Protein AF-A0A7S3MG86-F1 (afdb_monomer)

Mean predicted aligned error: 15.33 Å

Structure (mmCIF, N/CA/C/O backbone):
data_AF-A0A7S3MG86-F1
#
_entry.id   AF-A0A7S3MG86-F1
#
loop_
_atom_site.group_PDB
_atom_site.id
_atom_site.type_symbol
_atom_site.label_atom_id
_atom_site.label_alt_id
_atom_site.label_comp_id
_atom_site.label_asym_id
_atom_site.label_entity_id
_atom_site.label_seq_id
_atom_site.pdbx_PDB_ins_code
_atom_site.Cartn_x
_atom_site.Cartn_y
_atom_site.Cartn_z
_atom_site.occupancy
_atom_site.B_iso_or_equiv
_atom_site.auth_seq_id
_atom_site.auth_comp_id
_atom_site.auth_asym_id
_atom_site.auth_atom_id
_atom_site.pdbx_PDB_model_num
ATOM 1 N N . ASP A 1 1 ? 2.073 37.897 17.701 1.00 55.81 1 ASP A N 1
ATOM 2 C CA . ASP A 1 1 ? 2.486 37.544 19.062 1.00 55.81 1 ASP A CA 1
ATOM 3 C C . ASP A 1 1 ? 1.249 37.153 19.871 1.00 55.81 1 ASP A C 1
ATOM 5 O O . ASP A 1 1 ? 0.708 37.966 20.604 1.00 55.81 1 ASP A O 1
ATOM 9 N N . ALA A 1 2 ? 0.672 35.985 19.556 1.00 53.84 2 ALA A N 1
ATOM 10 C CA . ALA A 1 2 ? -0.616 35.510 20.092 1.00 53.84 2 ALA A CA 1
ATOM 11 C C . ALA A 1 2 ? -0.796 33.995 19.835 1.00 53.84 2 ALA A C 1
ATOM 13 O O . ALA A 1 2 ? -1.820 33.572 19.304 1.00 53.84 2 ALA A O 1
ATOM 14 N N . GLY A 1 3 ? 0.246 33.192 20.084 1.00 50.00 3 GLY A N 1
ATOM 15 C CA . GLY A 1 3 ? 0.304 31.796 19.624 1.00 50.00 3 GLY A CA 1
ATOM 16 C C . GLY A 1 3 ? 0.752 30.749 20.645 1.00 50.00 3 GLY A C 1
ATOM 17 O O . GLY A 1 3 ? 0.952 29.614 20.232 1.00 50.00 3 GLY A O 1
ATOM 18 N N . GLU A 1 4 ? 0.915 31.084 21.928 1.00 58.50 4 GLU A N 1
ATOM 19 C CA . GLU A 1 4 ? 1.574 30.185 22.900 1.00 58.50 4 GLU A CA 1
ATOM 20 C C . GLU A 1 4 ? 0.656 29.572 23.981 1.00 58.50 4 GLU A C 1
ATOM 22 O O . GLU A 1 4 ? 1.127 28.777 24.783 1.00 58.50 4 GLU A O 1
ATOM 27 N N . ASP A 1 5 ? -0.658 29.831 23.984 1.00 56.44 5 ASP A N 1
ATOM 28 C CA . ASP A 1 5 ? -1.539 29.406 25.097 1.00 56.44 5 ASP A CA 1
ATOM 29 C C . ASP A 1 5 ? -2.377 28.128 24.865 1.00 56.44 5 ASP A C 1
ATOM 31 O O . ASP A 1 5 ? -3.187 27.761 25.717 1.00 56.44 5 ASP A O 1
ATOM 35 N N . LEU A 1 6 ? -2.223 27.407 23.745 1.00 55.53 6 LEU A N 1
ATOM 36 C CA . LEU A 1 6 ? -3.084 26.238 23.462 1.00 55.53 6 LEU A CA 1
ATOM 37 C C . LEU A 1 6 ? -2.543 24.886 23.966 1.00 55.53 6 LEU A C 1
ATOM 39 O O . LEU A 1 6 ? -3.256 23.886 23.904 1.00 55.53 6 LEU A O 1
ATOM 43 N N . GLU A 1 7 ? -1.305 24.829 24.460 1.00 57.75 7 GLU A N 1
ATOM 44 C CA . GLU A 1 7 ? -0.637 23.562 24.808 1.00 57.75 7 GLU A CA 1
ATOM 45 C C . GLU A 1 7 ? -0.896 23.107 26.261 1.00 57.75 7 GLU A C 1
ATOM 47 O O . GLU A 1 7 ? -0.713 21.939 26.595 1.00 57.75 7 GLU A O 1
ATOM 52 N N . ALA A 1 8 ? -1.422 23.985 27.124 1.00 59.38 8 ALA A N 1
ATOM 53 C CA . ALA A 1 8 ? -1.641 23.688 28.546 1.00 59.38 8 ALA A CA 1
ATOM 54 C C . ALA A 1 8 ? -3.004 23.037 28.882 1.00 59.38 8 ALA A C 1
ATOM 56 O O . ALA A 1 8 ? -3.257 22.716 30.041 1.00 59.38 8 ALA A O 1
ATOM 57 N N . LEU A 1 9 ? -3.892 22.824 27.901 1.00 53.91 9 LEU A N 1
ATOM 58 C CA . LEU A 1 9 ? -5.293 22.424 28.140 1.00 53.91 9 LEU A CA 1
ATOM 59 C C . LEU A 1 9 ? -5.606 20.936 27.878 1.00 53.91 9 LEU A C 1
ATOM 61 O O . LEU A 1 9 ? -6.760 20.530 27.975 1.00 53.91 9 LEU A O 1
ATOM 65 N N . LEU A 1 10 ? -4.600 20.108 27.575 1.00 55.75 10 LEU A N 1
ATOM 66 C CA . LEU A 1 10 ? -4.776 18.683 27.234 1.00 55.75 10 LEU A CA 1
ATOM 67 C C . LEU A 1 10 ? -4.316 17.693 28.324 1.00 55.75 10 LEU A C 1
ATOM 69 O O . LEU A 1 10 ? -4.245 16.494 28.065 1.00 55.75 10 LEU A O 1
ATOM 73 N N . ALA A 1 11 ? -4.018 18.163 29.539 1.00 55.28 11 ALA A N 1
ATOM 74 C CA . ALA A 1 11 ? -3.387 17.342 30.579 1.00 55.28 11 ALA A CA 1
ATOM 75 C C . ALA A 1 11 ? -4.340 16.627 31.566 1.00 55.28 11 ALA A C 1
ATOM 77 O O . ALA A 1 11 ? -3.840 15.940 32.451 1.00 55.28 11 ALA A O 1
ATOM 78 N N . ASP A 1 12 ? -5.669 16.739 31.442 1.00 54.53 12 ASP A N 1
ATOM 79 C CA . ASP A 1 12 ? -6.596 16.185 32.452 1.00 54.53 12 ASP A CA 1
ATOM 80 C C . ASP A 1 12 ? -7.851 15.531 31.848 1.00 54.53 12 ASP A C 1
ATOM 82 O O . ASP A 1 12 ? -8.983 15.953 32.069 1.00 54.53 12 ASP A O 1
ATOM 86 N N . VAL A 1 13 ? -7.658 14.483 31.044 1.00 52.00 13 VAL A N 1
ATOM 87 C CA . VAL A 1 13 ? -8.745 13.552 30.697 1.00 52.00 13 VAL A CA 1
ATOM 88 C C . VAL A 1 13 ? -8.403 12.202 31.310 1.00 52.00 13 VAL A C 1
ATOM 90 O O . VAL A 1 13 ? -7.739 11.364 30.700 1.00 52.00 13 VAL A O 1
ATOM 93 N N . GLY A 1 14 ? -8.829 12.028 32.562 1.00 47.94 14 GLY A N 1
ATOM 94 C CA . GLY A 1 14 ? -8.808 10.752 33.262 1.00 47.94 14 GLY A CA 1
ATOM 95 C C . GLY A 1 14 ? -9.613 9.718 32.482 1.00 47.94 14 GLY A C 1
ATOM 96 O O . GLY A 1 14 ? -10.834 9.816 32.382 1.00 47.94 14 GLY A O 1
ATOM 97 N N . VAL A 1 15 ? -8.912 8.745 31.905 1.00 54.94 15 VAL A N 1
ATOM 98 C CA . VAL A 1 15 ? -9.513 7.585 31.248 1.00 54.94 15 VAL A CA 1
ATOM 99 C C . VAL A 1 15 ? -9.948 6.614 32.351 1.00 54.94 15 VAL A C 1
ATOM 101 O O . VAL A 1 15 ? -9.075 6.085 33.045 1.00 54.94 15 VAL A O 1
ATOM 104 N N . PRO A 1 16 ? -11.260 6.396 32.567 1.00 51.00 16 PRO A N 1
ATOM 105 C CA . PRO A 1 16 ? -11.728 5.392 33.510 1.00 51.00 16 PRO A CA 1
ATOM 106 C C . PRO A 1 16 ? -11.304 4.002 33.028 1.00 51.00 16 PRO A C 1
ATOM 108 O O . PRO A 1 16 ? -11.428 3.668 31.848 1.00 51.00 16 PRO A O 1
ATOM 111 N N . ALA A 1 17 ? -10.751 3.228 33.959 1.00 55.41 17 ALA A N 1
ATOM 112 C CA . ALA A 1 17 ? -10.337 1.851 33.750 1.00 55.41 17 ALA A CA 1
ATOM 113 C C . ALA A 1 17 ? -11.545 0.998 33.313 1.00 55.41 17 ALA A C 1
ATOM 115 O O . ALA A 1 17 ? -12.585 1.075 33.969 1.00 55.41 17 ALA A O 1
ATOM 116 N N . PRO A 1 18 ? -11.443 0.214 32.224 1.00 55.53 18 PRO A N 1
ATOM 117 C CA . PRO A 1 18 ? -12.490 -0.726 31.859 1.00 55.53 18 PRO A CA 1
ATOM 118 C C . PRO A 1 18 ? -12.525 -1.860 32.889 1.00 55.53 18 PRO A C 1
ATOM 120 O O . PRO A 1 18 ? -11.517 -2.528 33.120 1.00 55.53 18 PRO A O 1
ATOM 123 N N . GLU A 1 19 ? -13.685 -2.006 33.527 1.00 50.25 19 GLU A N 1
ATOM 124 C CA . GLU A 1 19 ? -14.031 -3.091 34.441 1.00 50.25 19 GLU A CA 1
ATOM 125 C C . GLU A 1 19 ? -13.952 -4.441 33.713 1.00 50.25 19 GLU A C 1
ATOM 127 O O . GLU A 1 19 ? -14.358 -4.574 32.557 1.00 50.25 19 GLU A O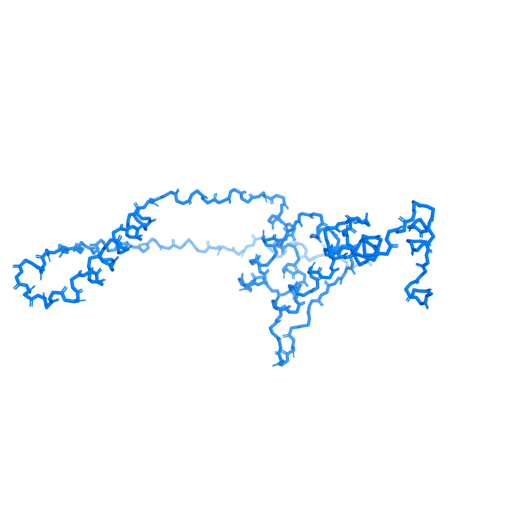 1
ATOM 132 N N . GLU A 1 20 ? -13.364 -5.421 34.395 1.00 49.06 20 GLU A N 1
ATOM 133 C CA . GLU A 1 20 ? -13.185 -6.796 33.938 1.00 49.06 20 GLU A CA 1
ATOM 134 C C . GLU A 1 20 ? -14.553 -7.491 33.837 1.00 49.06 20 GLU A C 1
ATOM 136 O O . GLU A 1 20 ? -15.170 -7.818 34.849 1.00 49.06 20 GLU A O 1
ATOM 141 N N . GLU A 1 21 ? -15.038 -7.711 32.612 1.00 49.28 21 GLU A N 1
ATOM 142 C CA . GLU A 1 21 ? -16.165 -8.611 32.356 1.00 49.28 21 GLU A CA 1
ATOM 143 C C . GLU A 1 21 ? -15.699 -10.065 32.542 1.00 49.28 21 GLU A C 1
ATOM 145 O O . GLU A 1 21 ? -14.849 -10.570 31.804 1.00 49.28 21 GLU A O 1
ATOM 150 N N . GLU A 1 22 ? -16.250 -10.720 33.567 1.00 46.03 22 GLU A N 1
ATOM 151 C CA . GLU A 1 22 ? -16.109 -12.149 33.844 1.00 46.03 22 GLU A CA 1
ATOM 152 C C . GLU A 1 22 ? -16.529 -12.979 32.622 1.00 46.03 22 GLU A C 1
ATOM 154 O O . GLU A 1 22 ? -17.692 -12.994 32.212 1.00 46.03 22 GLU A O 1
ATOM 159 N N . ALA A 1 23 ? -15.565 -13.703 32.053 1.00 43.12 23 ALA A N 1
ATOM 160 C CA . ALA A 1 23 ? -15.811 -14.728 31.054 1.00 43.12 23 ALA A CA 1
ATOM 161 C C . ALA A 1 23 ? -16.530 -15.916 31.711 1.00 43.12 23 ALA A C 1
ATOM 163 O O . ALA A 1 23 ? -15.959 -16.631 32.534 1.00 43.12 23 ALA A O 1
ATOM 164 N N . VAL A 1 24 ? -17.791 -16.112 31.338 1.00 44.00 24 VAL A N 1
ATOM 165 C CA . VAL A 1 24 ? -18.563 -17.316 31.647 1.00 44.00 24 VAL A CA 1
ATOM 166 C C . VAL A 1 24 ? -17.994 -18.459 30.799 1.00 44.00 24 VAL A C 1
ATOM 168 O O . VAL A 1 24 ? -18.134 -18.453 29.579 1.00 44.00 24 VAL A O 1
ATOM 171 N N . GLU A 1 25 ? -17.311 -19.412 31.440 1.00 43.69 25 GLU A N 1
ATOM 172 C CA . GLU A 1 25 ? -16.929 -20.700 30.846 1.00 43.69 25 GLU A CA 1
ATOM 173 C C . GLU A 1 25 ? -18.198 -21.514 30.553 1.00 43.69 25 GLU A C 1
ATOM 175 O O . GLU A 1 25 ? -18.774 -22.153 31.435 1.00 43.69 25 GLU A O 1
ATOM 180 N N . GLU A 1 26 ? -18.646 -21.478 29.302 1.00 44.91 26 GLU A N 1
ATOM 181 C CA . GLU A 1 26 ? -19.654 -22.390 28.771 1.00 44.91 26 GLU A CA 1
ATOM 182 C C . GLU A 1 26 ? -18.941 -23.709 28.417 1.00 44.91 26 GLU A C 1
ATOM 184 O O . GLU A 1 26 ? -18.293 -23.838 27.381 1.00 44.91 26 GLU A O 1
ATOM 189 N N . GLN A 1 27 ? -18.967 -24.672 29.345 1.00 40.75 27 GLN A N 1
ATOM 190 C CA . GLN A 1 27 ? -18.563 -26.056 29.082 1.00 40.75 27 GLN A CA 1
ATOM 191 C C . GLN A 1 27 ? -19.582 -26.690 28.126 1.00 40.75 27 GLN A C 1
ATOM 193 O O . GLN A 1 27 ? -20.624 -27.183 28.555 1.00 40.75 27 GLN A O 1
ATOM 198 N N . GLU A 1 28 ? -19.286 -26.669 26.827 1.00 45.59 28 GLU A N 1
ATOM 199 C CA . GLU A 1 28 ? -19.963 -27.512 25.840 1.00 45.59 28 GLU A CA 1
ATOM 200 C C . GLU A 1 28 ? -19.519 -28.973 26.034 1.00 45.59 28 GLU A C 1
ATOM 202 O O . GLU A 1 28 ? -18.488 -29.418 25.529 1.00 45.59 28 GLU A O 1
ATOM 207 N N . GLU A 1 29 ? -20.309 -29.743 26.784 1.00 45.22 29 GLU A N 1
ATOM 208 C CA . GLU A 1 29 ? -20.309 -31.205 26.691 1.00 45.22 29 GLU A CA 1
ATOM 209 C C . GLU A 1 29 ? -20.911 -31.604 25.324 1.00 45.22 29 GLU A C 1
ATOM 211 O O . GLU A 1 29 ? -22.113 -31.840 25.197 1.00 45.22 29 GLU A O 1
ATOM 216 N N . GLU A 1 30 ? -20.081 -31.661 24.270 1.00 46.91 30 GLU A N 1
ATOM 217 C CA . GLU A 1 30 ? -20.399 -32.374 23.018 1.00 46.91 30 GLU A CA 1
ATOM 218 C C . GLU A 1 30 ? -20.425 -33.891 23.327 1.00 46.91 30 GLU A C 1
ATOM 220 O O . GLU A 1 30 ? -19.469 -34.629 23.083 1.00 46.91 30 GLU A O 1
ATOM 225 N N . GLU A 1 31 ? -21.524 -34.373 23.920 1.00 45.59 31 GLU A N 1
ATOM 226 C CA . GLU A 1 31 ? -21.828 -35.805 23.975 1.00 45.59 31 GLU A CA 1
ATOM 227 C C . GLU A 1 31 ? -22.057 -36.332 22.548 1.00 45.59 31 GLU A C 1
ATOM 229 O O . GLU A 1 31 ? -22.906 -35.848 21.795 1.00 45.59 31 GLU A O 1
ATOM 234 N N . ASP A 1 32 ? -21.258 -37.337 22.192 1.00 50.00 32 ASP A N 1
ATOM 235 C CA . ASP A 1 32 ? -21.170 -38.021 20.902 1.00 50.00 32 ASP A CA 1
ATOM 236 C C . ASP A 1 32 ? -22.501 -38.695 20.501 1.00 50.00 32 ASP A C 1
ATOM 238 O O . ASP A 1 32 ? -22.735 -39.887 20.690 1.00 50.00 32 ASP A O 1
ATOM 242 N N . LEU A 1 33 ? -23.415 -37.900 19.942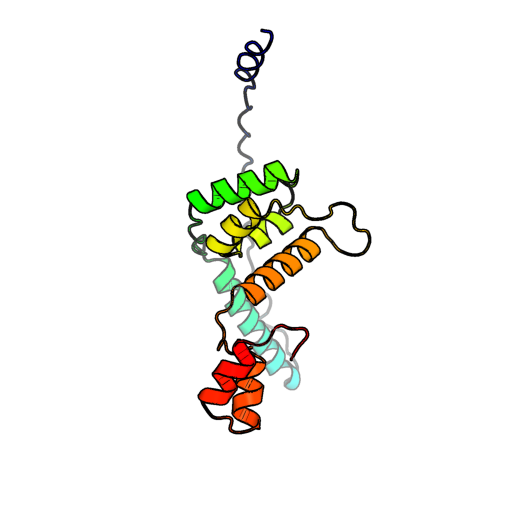 1.00 51.28 33 LEU A N 1
ATOM 243 C CA . LEU A 1 33 ? -24.786 -38.284 19.587 1.00 51.28 33 LEU A CA 1
ATOM 244 C C . LEU A 1 33 ? -24.898 -38.930 18.191 1.00 51.28 33 LEU A C 1
ATOM 246 O O . LEU A 1 33 ? -25.931 -38.812 17.529 1.00 51.28 33 LEU A O 1
ATOM 250 N N . THR A 1 34 ? -23.840 -39.587 17.698 1.00 53.97 34 THR A N 1
ATOM 251 C CA . THR A 1 34 ? -23.810 -40.146 16.327 1.00 53.97 34 THR A CA 1
ATOM 252 C C . THR A 1 34 ? -23.734 -41.671 16.236 1.00 53.97 34 THR A C 1
ATOM 254 O O . THR A 1 34 ? -23.847 -42.227 15.140 1.00 53.97 34 THR A O 1
ATOM 257 N N . GLU A 1 35 ? -23.649 -42.377 17.364 1.00 52.34 35 GLU A N 1
ATOM 258 C CA . GLU A 1 35 ? -23.534 -43.838 17.414 1.00 52.34 35 GLU A CA 1
ATOM 259 C C . GLU A 1 35 ? -24.904 -44.533 17.203 1.00 52.34 35 GLU A C 1
ATOM 261 O O . GLU A 1 35 ? -25.477 -45.135 18.107 1.00 52.34 35 GLU A O 1
ATOM 266 N N . GLY A 1 36 ? -25.491 -44.422 16.001 1.00 61.22 36 GLY A N 1
ATOM 267 C CA . GLY A 1 36 ? -26.717 -45.173 15.671 1.00 61.22 36 GLY A CA 1
ATOM 268 C C . GLY A 1 36 ? -27.500 -44.791 14.411 1.00 61.22 36 GLY A C 1
ATOM 269 O O . GLY A 1 36 ? -28.509 -45.436 14.122 1.00 61.22 36 GLY A O 1
ATOM 270 N N . LEU A 1 37 ? -27.088 -43.772 13.651 1.00 61.84 37 LEU A N 1
ATOM 271 C CA . LEU A 1 37 ? -27.773 -43.408 12.406 1.00 61.84 37 LEU A CA 1
ATOM 272 C C . LEU A 1 37 ? -27.290 -44.294 11.251 1.00 61.84 37 LEU A C 1
ATOM 274 O O . LEU A 1 37 ? -26.156 -44.173 10.789 1.00 61.84 37 LEU A O 1
ATOM 278 N N . ASP A 1 38 ? -28.168 -45.183 10.788 1.00 68.00 38 ASP A N 1
ATOM 279 C CA . ASP A 1 38 ? -27.959 -46.031 9.611 1.00 68.00 38 ASP A CA 1
ATOM 280 C C . ASP A 1 38 ? -28.045 -45.166 8.340 1.00 68.00 38 ASP A C 1
ATOM 282 O O . ASP A 1 38 ? -29.107 -44.963 7.750 1.00 68.00 38 ASP A O 1
ATOM 286 N N . VAL A 1 39 ? -26.924 -44.531 7.991 1.00 74.50 39 VAL A N 1
ATOM 287 C CA . VAL A 1 39 ? -26.794 -43.676 6.806 1.00 74.50 39 VAL A CA 1
ATOM 288 C C . VAL A 1 39 ? -26.639 -44.563 5.570 1.00 74.50 39 VAL A C 1
ATOM 290 O O . VAL A 1 39 ? -25.753 -45.416 5.520 1.00 74.50 39 VAL A O 1
ATOM 293 N N . GLU A 1 40 ? -27.473 -44.335 4.552 1.00 79.56 40 GLU A N 1
ATOM 294 C CA . GLU A 1 40 ? -27.422 -45.061 3.278 1.00 79.56 40 GLU A CA 1
ATOM 295 C C . GLU A 1 40 ? -26.006 -45.052 2.667 1.00 79.56 40 GLU A C 1
ATOM 297 O O . GLU A 1 40 ? -25.305 -44.039 2.683 1.00 79.56 40 GLU A O 1
ATOM 302 N N . GLU A 1 41 ? -25.587 -46.184 2.089 1.00 80.25 41 GLU A N 1
ATOM 303 C CA . GLU A 1 41 ? -24.193 -46.462 1.692 1.00 80.25 41 GLU A CA 1
ATOM 304 C C . GLU A 1 41 ? -23.577 -45.393 0.767 1.00 80.25 41 GLU A C 1
ATOM 306 O O . GLU A 1 41 ? -22.387 -45.099 0.861 1.00 80.25 41 GLU A O 1
ATOM 311 N N . HIS A 1 42 ? -24.393 -44.738 -0.064 1.00 85.38 42 HIS A N 1
ATOM 312 C CA . HIS A 1 42 ? -23.950 -43.679 -0.977 1.00 85.38 42 HIS A CA 1
ATOM 313 C C . HIS A 1 42 ? -23.705 -42.315 -0.302 1.00 85.38 42 HIS A C 1
ATOM 315 O O . HIS A 1 42 ? -23.041 -41.457 -0.881 1.00 85.38 42 HIS A O 1
ATOM 321 N N . LEU A 1 43 ? -24.221 -42.096 0.911 1.00 84.31 43 LEU A N 1
ATOM 322 C CA . LEU A 1 43 ? -24.023 -40.872 1.697 1.00 84.31 43 LEU A CA 1
ATOM 323 C C . LEU A 1 43 ? -22.878 -41.007 2.706 1.00 84.31 43 LEU A C 1
ATOM 325 O O . LEU A 1 43 ? -22.381 -39.999 3.211 1.00 84.31 43 LEU A O 1
ATOM 329 N N . ARG A 1 44 ? -22.421 -42.235 2.973 1.00 85.44 44 ARG A N 1
ATOM 330 C CA . ARG A 1 44 ? -21.370 -42.525 3.953 1.00 85.44 44 ARG A CA 1
ATOM 331 C C . ARG A 1 44 ? -20.059 -41.797 3.645 1.00 85.44 44 ARG A C 1
ATOM 333 O O . ARG A 1 44 ? -19.473 -41.209 4.547 1.00 85.44 44 ARG A O 1
ATOM 340 N N . GLU A 1 45 ? -19.646 -41.763 2.377 1.00 87.62 45 GLU A N 1
ATOM 341 C CA . GLU A 1 45 ? -18.414 -41.080 1.948 1.00 87.62 45 GLU A CA 1
ATOM 342 C C . GLU A 1 45 ? -18.506 -39.553 2.122 1.00 87.62 45 GLU A C 1
ATOM 344 O O . GLU A 1 45 ? -17.550 -38.908 2.558 1.00 87.62 45 GLU A O 1
ATOM 349 N N . ALA A 1 46 ? -19.678 -38.967 1.855 1.00 87.94 46 ALA A N 1
ATOM 350 C CA . ALA A 1 46 ? -19.907 -37.535 2.030 1.00 87.94 46 ALA A CA 1
ATOM 351 C C . ALA A 1 46 ? -19.912 -37.132 3.515 1.00 87.94 46 ALA A C 1
ATOM 353 O O . ALA A 1 46 ? -19.305 -36.124 3.885 1.00 87.94 46 ALA A O 1
ATOM 354 N N . VAL A 1 47 ? -20.552 -37.936 4.372 1.00 86.25 47 VAL A N 1
ATOM 355 C CA . VAL A 1 47 ? -20.586 -37.699 5.823 1.00 86.25 47 VAL A CA 1
ATOM 356 C C . VAL A 1 47 ? -19.196 -37.880 6.433 1.00 86.25 47 VAL A C 1
ATOM 358 O O . VAL A 1 47 ? -18.757 -37.013 7.184 1.00 86.25 47 VAL A O 1
ATOM 361 N N . GLU A 1 48 ? -18.454 -38.930 6.063 1.00 87.69 48 GLU A N 1
ATOM 362 C CA . GLU A 1 48 ? -17.081 -39.158 6.537 1.00 87.69 48 GLU A CA 1
ATOM 363 C C . GLU A 1 48 ? -16.125 -38.037 6.095 1.00 87.69 48 GLU A C 1
ATOM 365 O O . GLU A 1 48 ? -15.331 -37.539 6.899 1.00 87.69 48 GLU A O 1
ATOM 370 N N . GLY A 1 49 ? -16.246 -37.570 4.847 1.00 92.38 49 GLY A N 1
ATOM 371 C CA . GLY A 1 49 ? -15.495 -36.421 4.340 1.00 92.38 49 GLY A CA 1
ATOM 372 C C . GLY A 1 49 ? -15.800 -35.132 5.108 1.00 92.38 49 GLY A C 1
ATOM 373 O O . GLY A 1 49 ? -14.878 -34.413 5.501 1.00 92.38 49 GLY A O 1
ATOM 374 N N . SER A 1 50 ? -17.080 -34.870 5.387 1.00 87.94 50 SER A N 1
ATOM 375 C CA . SER A 1 50 ? -17.517 -33.706 6.165 1.00 87.94 50 SER A CA 1
ATOM 376 C C . SER A 1 50 ? -17.028 -33.762 7.615 1.00 87.94 50 SER A C 1
ATOM 378 O O . SER A 1 50 ? -16.572 -32.752 8.149 1.00 87.94 50 SER A O 1
ATOM 380 N N . LEU A 1 51 ? -17.067 -34.934 8.254 1.00 86.19 51 LEU A N 1
ATOM 381 C CA . LEU A 1 51 ? -16.618 -35.113 9.639 1.00 86.19 51 LEU A CA 1
ATOM 382 C C . LEU A 1 51 ? -15.100 -34.966 9.764 1.00 86.19 51 LEU A C 1
ATOM 384 O O . LEU A 1 51 ? -14.606 -34.348 10.706 1.00 86.19 51 LEU A O 1
ATOM 388 N N . ARG A 1 52 ? -14.345 -35.475 8.783 1.00 87.50 52 ARG A N 1
ATOM 389 C CA . ARG A 1 52 ? -12.896 -35.264 8.704 1.00 87.50 52 ARG A CA 1
ATOM 390 C C . ARG A 1 52 ? -12.549 -33.786 8.536 1.00 87.50 52 ARG A C 1
ATOM 392 O O . ARG A 1 52 ? -11.593 -33.323 9.154 1.00 87.50 52 ARG A O 1
ATOM 399 N N . LEU A 1 53 ? -13.313 -33.054 7.726 1.00 85.31 53 LEU A N 1
ATOM 400 C CA . LEU A 1 53 ? -13.132 -31.614 7.562 1.00 85.31 53 LEU A CA 1
ATOM 401 C C . LEU A 1 53 ? -13.463 -30.859 8.858 1.00 85.31 53 LEU A C 1
ATOM 403 O O . LEU A 1 53 ? -12.680 -30.000 9.249 1.00 85.31 53 LEU A O 1
ATOM 407 N N . LYS A 1 54 ? -14.554 -31.225 9.556 1.00 86.31 54 LYS A N 1
ATOM 408 C CA . LYS A 1 54 ? -14.907 -30.652 10.869 1.00 86.31 54 LYS A CA 1
ATOM 409 C C . LYS A 1 54 ? -13.759 -30.843 11.863 1.00 86.31 54 LYS A C 1
ATOM 411 O O . LYS A 1 54 ? -13.308 -29.855 12.422 1.00 86.31 54 LYS A O 1
ATOM 416 N N . ARG A 1 55 ? -13.211 -32.061 11.988 1.00 85.00 55 ARG A N 1
ATOM 417 C CA . ARG A 1 55 ? -12.062 -32.354 12.873 1.00 85.00 55 ARG A CA 1
ATOM 418 C C . ARG A 1 55 ? -10.821 -31.519 12.542 1.00 85.00 55 ARG A C 1
ATOM 420 O O . ARG A 1 55 ? -10.172 -31.012 13.445 1.00 85.00 55 ARG A O 1
ATOM 427 N N . LEU A 1 56 ? -10.500 -31.352 11.257 1.00 81.25 56 LEU A N 1
ATOM 428 C CA . LEU A 1 56 ? -9.352 -30.540 10.826 1.00 81.25 56 LEU A CA 1
ATOM 429 C C . LEU A 1 56 ? -9.537 -29.039 11.090 1.00 81.25 56 LEU A C 1
ATOM 431 O O . LEU A 1 56 ? -8.551 -28.321 11.244 1.00 81.25 56 LEU A O 1
ATOM 435 N N . LEU A 1 57 ? -10.778 -28.553 11.080 1.00 78.50 57 LEU A N 1
ATOM 436 C CA . LEU A 1 57 ? -11.088 -27.152 11.350 1.00 78.50 57 LEU A CA 1
ATOM 437 C C . LEU A 1 57 ? -11.168 -26.876 12.856 1.00 78.50 57 LEU A C 1
ATOM 439 O O . LEU A 1 57 ? -10.588 -25.887 13.294 1.00 78.50 57 LEU A O 1
ATOM 443 N N . SER A 1 58 ? -11.768 -27.774 13.645 1.00 77.75 58 SER A N 1
ATOM 444 C CA . SER A 1 58 ? -11.839 -27.648 15.108 1.00 77.75 58 SER A CA 1
ATOM 445 C C . SER A 1 58 ? -10.460 -27.757 15.768 1.00 77.75 58 SER A C 1
ATOM 447 O O . SER A 1 58 ? -10.142 -26.980 16.660 1.00 77.75 58 SER A O 1
ATOM 449 N N . GLU A 1 59 ? -9.574 -28.626 15.264 1.00 74.12 59 GLU A N 1
ATOM 450 C CA . GLU A 1 59 ? -8.181 -28.722 15.741 1.00 74.12 59 GLU A CA 1
ATOM 451 C C . GLU A 1 59 ? -7.377 -27.420 15.512 1.00 74.12 59 GLU A C 1
ATOM 453 O O . GLU A 1 59 ? -6.385 -27.168 16.196 1.00 74.12 59 GLU A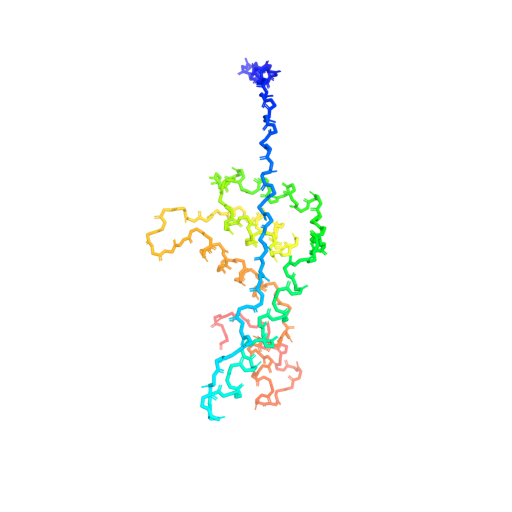 O 1
ATOM 458 N N . ASN A 1 60 ? -7.805 -26.562 14.578 1.00 58.38 60 ASN A N 1
ATOM 459 C CA . ASN A 1 60 ? -7.177 -25.264 14.314 1.00 58.38 60 ASN A CA 1
ATOM 460 C C . ASN A 1 60 ? -7.790 -24.102 15.118 1.00 58.38 60 ASN A C 1
ATOM 462 O O . ASN A 1 60 ? -7.116 -23.081 15.274 1.00 58.38 60 ASN A O 1
ATOM 466 N N . GLU A 1 61 ? -9.029 -24.219 15.603 1.00 62.78 61 GLU A N 1
ATOM 467 C CA . GLU A 1 61 ? -9.669 -23.187 16.435 1.00 62.78 61 GLU A CA 1
ATOM 468 C C . GLU A 1 61 ? -9.189 -23.241 17.895 1.00 62.78 61 GLU A C 1
ATOM 470 O O . GLU A 1 61 ? -8.939 -22.190 18.484 1.00 62.78 61 GLU A O 1
ATOM 475 N N . ASP A 1 62 ? -8.902 -24.434 18.428 1.00 59.94 62 ASP A N 1
ATOM 476 C CA . ASP A 1 62 ? -8.431 -24.632 19.811 1.00 59.94 62 ASP A CA 1
ATOM 477 C C . ASP A 1 62 ? -6.918 -24.441 20.019 1.00 59.94 62 ASP A C 1
ATOM 479 O O . ASP A 1 62 ? -6.373 -24.744 21.082 1.00 59.94 62 ASP A O 1
ATOM 483 N N . ALA A 1 63 ? -6.192 -23.913 19.032 1.00 60.22 63 ALA A N 1
ATOM 484 C CA . ALA A 1 63 ? -4.803 -23.511 19.226 1.00 60.22 63 ALA A CA 1
ATOM 485 C C . ALA A 1 63 ? -4.749 -22.066 19.774 1.00 60.22 63 ALA A C 1
ATOM 487 O O . ALA A 1 63 ? -4.836 -21.122 18.982 1.00 60.22 63 ALA A O 1
ATOM 488 N N . PRO A 1 64 ? -4.482 -21.824 21.081 1.00 56.00 64 PRO A N 1
ATOM 489 C CA . PRO A 1 64 ? -4.451 -20.480 21.686 1.00 56.00 64 PRO A CA 1
ATOM 490 C C . PRO A 1 64 ? -3.266 -19.609 21.223 1.00 56.00 64 PRO A C 1
ATOM 492 O O . PRO A 1 64 ? -2.859 -18.658 21.890 1.00 56.00 64 PRO A O 1
ATOM 495 N N . ASN A 1 65 ? -2.640 -19.935 20.094 1.00 52.41 65 ASN A N 1
ATOM 496 C CA . ASN A 1 65 ? -1.421 -19.291 19.643 1.00 52.41 65 ASN A CA 1
ATOM 497 C C . ASN A 1 65 ? -1.306 -19.280 18.115 1.00 52.41 65 ASN A C 1
ATOM 499 O O . ASN A 1 65 ? -0.258 -19.607 17.547 1.00 52.41 65 ASN A O 1
ATOM 503 N N . ALA A 1 66 ? -2.359 -18.828 17.431 1.00 59.41 66 ALA A N 1
ATOM 504 C CA . ALA A 1 66 ? -2.176 -18.171 16.143 1.00 59.41 66 ALA A CA 1
ATOM 505 C C . ALA A 1 66 ? -1.241 -16.979 16.391 1.00 59.41 66 ALA A C 1
ATOM 507 O O . ALA A 1 66 ? -1.677 -15.921 16.840 1.00 59.41 66 ALA A O 1
ATOM 508 N N . LYS A 1 67 ? 0.073 -17.197 16.214 1.00 66.31 67 LYS A N 1
ATOM 509 C CA . LYS A 1 67 ? 1.146 -16.233 16.484 1.00 66.31 67 LYS A CA 1
ATOM 510 C C . LYS A 1 67 ? 0.743 -14.895 15.883 1.00 66.31 67 LYS A C 1
ATOM 512 O O . LYS A 1 67 ? 0.891 -14.706 14.674 1.00 66.31 67 LYS A O 1
ATOM 517 N N . LYS A 1 68 ? 0.225 -13.985 16.721 1.00 66.75 68 LYS A N 1
ATOM 518 C CA . LYS A 1 68 ? -0.139 -12.632 16.305 1.00 66.75 68 LYS A CA 1
ATOM 519 C C . LYS A 1 68 ? 1.085 -12.092 15.592 1.00 66.75 68 LYS A C 1
ATOM 521 O O . LYS A 1 68 ? 2.170 -12.028 16.178 1.00 66.75 68 LYS A O 1
ATOM 526 N N . ARG A 1 69 ? 0.943 -11.843 14.288 1.00 71.12 69 ARG A N 1
ATOM 527 C CA . ARG A 1 69 ? 2.049 -11.388 13.451 1.00 71.12 69 ARG A CA 1
ATOM 528 C C . ARG A 1 69 ? 2.612 -10.159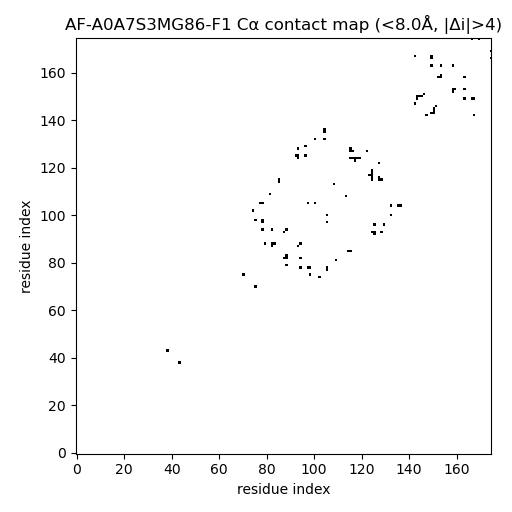 14.149 1.00 71.12 69 ARG A C 1
ATOM 530 O O . ARG A 1 69 ? 1.866 -9.209 14.360 1.00 71.12 69 ARG A O 1
ATOM 537 N N . LYS A 1 70 ? 3.878 -10.211 14.580 1.00 78.38 70 LYS A N 1
ATOM 538 C CA . LYS A 1 70 ? 4.520 -9.070 15.239 1.00 78.38 70 LYS A CA 1
ATOM 539 C C . LYS A 1 70 ? 4.475 -7.908 14.254 1.00 78.38 70 LYS A C 1
ATOM 541 O O . LYS A 1 70 ? 5.194 -7.923 13.255 1.00 78.38 70 LYS A O 1
ATOM 546 N N . VAL A 1 71 ? 3.565 -6.973 14.493 1.00 79.25 71 VAL A N 1
ATOM 547 C CA . VAL A 1 71 ? 3.486 -5.736 13.730 1.00 79.25 71 VAL A CA 1
ATOM 548 C C . VAL A 1 71 ? 4.667 -4.890 14.178 1.00 79.25 71 VAL A C 1
ATOM 550 O O . VAL A 1 71 ? 4.955 -4.791 15.370 1.00 79.25 71 VAL A O 1
ATOM 553 N N . ASP A 1 72 ? 5.400 -4.349 13.213 1.00 92.25 72 ASP A N 1
ATOM 554 C CA . ASP A 1 72 ? 6.489 -3.427 13.503 1.00 92.25 72 ASP A CA 1
ATOM 555 C C . ASP A 1 72 ? 5.899 -2.160 14.157 1.00 92.25 72 ASP A C 1
ATOM 557 O O . ASP A 1 72 ? 5.048 -1.508 13.536 1.00 92.25 72 ASP A O 1
ATOM 561 N N . PRO A 1 73 ? 6.321 -1.786 15.381 1.00 94.81 73 PRO A N 1
ATOM 562 C CA . PRO A 1 73 ? 5.788 -0.612 16.069 1.00 94.81 73 PRO A CA 1
ATOM 563 C C . PRO A 1 73 ? 6.002 0.684 15.273 1.00 94.81 73 PRO A C 1
ATOM 565 O O . PRO A 1 73 ? 5.187 1.603 15.353 1.00 94.81 73 PRO A O 1
ATOM 568 N N . VAL A 1 74 ? 7.058 0.766 14.455 1.00 95.81 74 VAL A N 1
ATOM 569 C CA . VAL A 1 74 ? 7.324 1.937 13.606 1.00 95.81 74 VAL A CA 1
ATOM 570 C C . VAL A 1 74 ? 6.287 2.037 12.490 1.00 95.81 74 VAL A C 1
ATOM 572 O O . VAL A 1 74 ? 5.818 3.130 12.162 1.00 95.81 74 VAL A O 1
ATOM 575 N N . LYS A 1 75 ? 5.896 0.897 11.912 1.00 96.00 75 LYS A N 1
ATOM 576 C CA . LYS A 1 75 ? 4.841 0.843 10.897 1.00 96.00 75 LYS A CA 1
ATOM 577 C C . LYS A 1 75 ? 3.508 1.282 11.494 1.00 96.00 75 LYS A C 1
ATOM 579 O O . LYS A 1 75 ? 2.838 2.131 10.912 1.00 96.00 75 LYS A O 1
ATOM 584 N N . GLU A 1 76 ? 3.159 0.768 12.670 1.00 96.25 76 GLU A N 1
ATOM 585 C CA . GLU A 1 76 ? 1.898 1.092 13.341 1.00 96.25 76 GLU A CA 1
ATOM 586 C C . GLU A 1 76 ? 1.763 2.594 13.638 1.00 96.25 76 GLU A C 1
ATOM 588 O O . GLU A 1 76 ? 0.706 3.181 13.401 1.00 96.25 76 GLU A O 1
ATOM 593 N N . GLN A 1 77 ? 2.845 3.256 14.060 1.00 97.50 77 GLN A N 1
ATOM 594 C CA . GLN A 1 77 ? 2.855 4.709 14.263 1.00 97.50 77 GLN A CA 1
ATOM 595 C C . GLN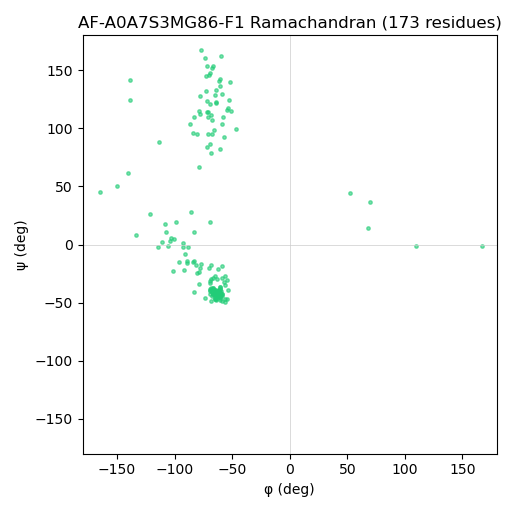 A 1 77 ? 2.561 5.485 12.971 1.00 97.50 77 GLN A C 1
ATOM 597 O O . GLN A 1 77 ? 1.762 6.425 12.989 1.00 97.50 77 GLN A O 1
ATOM 602 N N . LYS A 1 78 ? 3.153 5.084 11.836 1.00 97.69 78 LYS A N 1
ATOM 603 C CA . LYS A 1 78 ? 2.889 5.723 10.533 1.00 97.69 78 LYS A CA 1
ATOM 604 C C . LYS A 1 78 ? 1.462 5.474 10.047 1.00 97.69 78 LYS A C 1
ATOM 606 O O . LYS A 1 78 ? 0.815 6.400 9.561 1.00 97.69 78 LYS A O 1
ATOM 611 N N . VAL A 1 79 ? 0.954 4.253 10.218 1.00 97.81 79 VAL A N 1
ATOM 612 C CA . VAL A 1 79 ? -0.442 3.898 9.911 1.00 97.81 79 VAL A CA 1
ATOM 613 C C . VAL A 1 79 ? -1.395 4.763 10.732 1.00 97.81 79 VAL A C 1
ATOM 615 O O . VAL A 1 79 ? -2.284 5.400 10.169 1.00 97.81 79 VAL A O 1
ATOM 618 N N . LYS A 1 80 ? -1.162 4.877 12.045 1.00 98.00 80 LYS A N 1
ATOM 619 C CA . LYS A 1 80 ? -1.959 5.730 12.932 1.00 98.00 80 LYS A CA 1
ATOM 620 C C . LYS A 1 80 ? -1.913 7.197 12.498 1.00 98.00 80 LYS A C 1
ATOM 622 O O . LYS A 1 80 ? -2.958 7.833 12.436 1.00 98.00 80 LYS A O 1
ATOM 627 N N . ALA A 1 81 ? -0.742 7.724 12.136 1.00 98.06 81 ALA A N 1
ATOM 628 C CA . ALA A 1 81 ? -0.608 9.097 11.646 1.00 98.06 81 ALA A CA 1
ATOM 629 C C . ALA A 1 81 ? -1.412 9.350 10.355 1.00 98.06 81 ALA A C 1
ATOM 631 O O . ALA A 1 81 ? -2.083 10.378 10.242 1.00 98.06 81 ALA A O 1
ATOM 632 N N . LEU A 1 82 ? -1.400 8.409 9.402 1.00 98.12 82 LEU A N 1
ATOM 633 C CA . LEU A 1 82 ? -2.201 8.499 8.176 1.00 98.12 82 LEU A CA 1
ATOM 634 C C . LEU A 1 82 ? -3.704 8.448 8.460 1.00 98.12 82 LEU A C 1
ATOM 636 O O . LEU A 1 82 ? -4.446 9.287 7.950 1.00 98.12 82 LEU A O 1
ATOM 640 N N . LEU A 1 83 ? -4.150 7.514 9.304 1.00 98.12 83 LEU A N 1
ATOM 641 C CA . LEU A 1 83 ? -5.560 7.391 9.676 1.00 98.12 83 LEU A CA 1
ATOM 642 C C . LEU A 1 83 ? -6.064 8.639 10.408 1.00 98.12 83 LEU A C 1
ATOM 644 O O . LEU A 1 83 ? -7.158 9.118 10.109 1.00 98.12 83 LEU A O 1
ATOM 648 N N . THR A 1 84 ? -5.257 9.216 11.304 1.00 98.38 84 THR A N 1
ATOM 649 C CA . THR A 1 84 ? -5.569 10.494 11.960 1.00 98.38 84 THR A CA 1
ATOM 650 C C . THR A 1 84 ? -5.666 11.622 10.937 1.00 98.38 84 THR A C 1
ATOM 652 O O . THR A 1 84 ? -6.641 12.369 10.952 1.00 98.38 84 THR A O 1
ATOM 655 N N . ARG A 1 85 ? -4.720 11.712 9.991 1.00 98.06 85 ARG A N 1
ATOM 656 C CA . ARG A 1 85 ? -4.733 12.729 8.925 1.00 98.06 85 ARG A CA 1
ATOM 657 C C . ARG A 1 85 ? -5.979 12.635 8.041 1.00 98.06 85 ARG A C 1
ATOM 659 O O . ARG A 1 85 ? -6.497 13.659 7.608 1.00 98.06 85 ARG A O 1
ATOM 666 N N . TRP A 1 86 ? -6.461 11.428 7.758 1.00 98.12 86 TRP A N 1
ATOM 667 C CA . TRP A 1 86 ? -7.656 11.215 6.936 1.00 98.12 86 TRP A CA 1
ATOM 668 C C . TRP A 1 86 ? -8.970 11.315 7.725 1.00 98.12 86 TRP A C 1
ATOM 670 O O . TRP A 1 86 ? -10.039 11.467 7.122 1.00 98.12 86 TRP A O 1
ATOM 680 N N . GLY A 1 87 ? -8.910 11.269 9.058 1.00 98.06 87 GLY A N 1
ATOM 681 C CA . G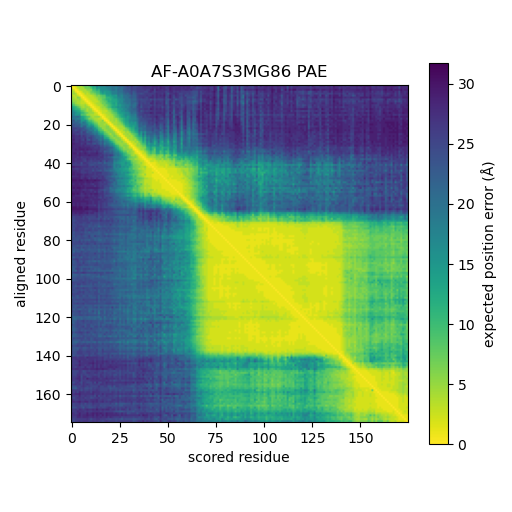LY A 1 87 ? -10.086 11.170 9.922 1.00 98.06 87 GLY A CA 1
ATOM 682 C C . GLY A 1 87 ? -10.767 9.801 9.828 1.00 98.06 87 GLY A C 1
ATOM 683 O O . GLY A 1 87 ? -11.989 9.731 9.835 1.00 98.06 87 GLY A O 1
ATOM 684 N N . LEU A 1 88 ? -9.978 8.731 9.682 1.00 98.06 88 LEU A N 1
ATOM 685 C CA . LEU A 1 88 ? -10.425 7.340 9.503 1.00 98.06 88 LEU A CA 1
ATOM 686 C C . LEU A 1 88 ? -9.890 6.414 10.609 1.00 98.06 88 LEU A C 1
ATOM 688 O O . LEU A 1 88 ? -9.724 5.219 10.400 1.00 98.06 88 LEU A O 1
ATOM 692 N N . VAL A 1 89 ? -9.601 6.952 11.798 1.00 97.94 89 VAL A N 1
ATOM 693 C CA . VAL A 1 89 ? -8.999 6.201 12.922 1.00 97.94 89 VAL A CA 1
ATOM 694 C C . VAL A 1 89 ? -9.828 4.975 13.327 1.00 97.94 89 VAL A C 1
ATOM 696 O O . VAL A 1 89 ? -9.261 3.958 13.715 1.00 97.94 89 VAL A O 1
ATOM 699 N N . ASN A 1 90 ? -11.152 5.058 13.176 1.00 97.81 90 ASN A N 1
ATOM 700 C CA . ASN A 1 90 ? -12.089 3.995 13.542 1.00 97.81 90 ASN A CA 1
ATOM 701 C C . ASN A 1 90 ? -12.418 3.042 12.377 1.00 97.81 90 ASN A C 1
ATOM 703 O O . ASN A 1 90 ? -13.180 2.097 12.561 1.00 97.81 90 ASN A O 1
ATOM 707 N N . ASP A 1 91 ? -11.878 3.278 11.176 1.00 97.81 91 ASP A N 1
ATOM 708 C CA . ASP A 1 91 ? -12.130 2.426 10.013 1.00 97.81 91 ASP A CA 1
ATOM 709 C C . ASP A 1 91 ? -11.176 1.221 10.021 1.00 97.81 91 ASP A C 1
ATOM 711 O O . ASP A 1 91 ? -10.024 1.286 9.577 1.00 97.81 91 ASP A O 1
ATOM 715 N N . ALA A 1 92 ? -11.670 0.101 10.551 1.00 97.56 92 ALA A N 1
ATOM 716 C CA . ALA A 1 92 ? -10.908 -1.140 10.653 1.00 97.56 92 ALA A CA 1
ATOM 717 C C . ALA A 1 92 ? -10.512 -1.715 9.282 1.00 97.56 92 ALA A C 1
ATOM 719 O O . ALA A 1 92 ? -9.460 -2.347 9.168 1.00 97.56 92 ALA A O 1
ATOM 720 N N . VAL A 1 93 ? -11.309 -1.479 8.234 1.00 97.88 93 VAL A N 1
ATOM 721 C CA . VAL A 1 93 ? -11.046 -2.015 6.892 1.00 97.88 93 VAL A CA 1
ATOM 722 C C . VAL A 1 93 ? -9.890 -1.255 6.251 1.00 97.88 93 VAL A C 1
ATOM 724 O O . VAL A 1 93 ? -8.949 -1.868 5.748 1.00 97.88 93 VAL A O 1
ATOM 727 N N . VAL A 1 94 ? -9.894 0.078 6.330 1.00 98.06 94 VAL A N 1
ATOM 728 C CA . VAL A 1 94 ? -8.778 0.902 5.836 1.00 98.06 94 VAL A CA 1
ATOM 729 C C . VAL A 1 94 ? -7.500 0.613 6.624 1.00 98.06 94 VAL A C 1
ATOM 731 O O . VAL A 1 94 ? -6.432 0.477 6.019 1.00 98.06 94 VAL A O 1
ATOM 734 N N . LYS A 1 95 ? -7.597 0.448 7.952 1.00 97.81 95 LYS A N 1
ATOM 735 C CA . LYS A 1 95 ? -6.463 0.016 8.783 1.00 97.81 95 LYS A CA 1
ATOM 736 C C . LYS A 1 95 ? -5.893 -1.315 8.290 1.00 97.81 95 LYS A C 1
ATOM 738 O O . LYS A 1 95 ? -4.687 -1.419 8.097 1.00 97.81 95 LYS A O 1
ATOM 743 N N . HIS A 1 96 ? -6.747 -2.297 8.010 1.00 96.62 96 HIS A N 1
ATOM 744 C CA . HIS A 1 96 ? -6.311 -3.599 7.514 1.00 96.62 96 HIS A CA 1
ATOM 745 C C . HIS A 1 96 ? -5.566 -3.506 6.170 1.00 96.62 96 HIS A C 1
ATOM 747 O O . HIS A 1 96 ? -4.519 -4.130 6.005 1.00 96.62 96 HIS A O 1
ATOM 753 N N . VAL A 1 97 ? -6.041 -2.682 5.227 1.00 97.25 97 VAL A N 1
ATOM 754 C CA . VAL A 1 97 ? -5.346 -2.453 3.942 1.00 97.25 97 VAL A CA 1
ATOM 755 C C . VAL A 1 97 ? -3.967 -1.808 4.161 1.00 97.25 97 VAL A C 1
ATOM 757 O O . VAL A 1 97 ? -2.981 -2.207 3.532 1.00 97.25 97 VAL A O 1
ATOM 760 N N . LEU A 1 98 ? -3.855 -0.852 5.089 1.00 97.00 98 LEU A N 1
ATOM 761 C CA . LEU A 1 98 ? -2.571 -0.251 5.475 1.00 97.00 98 LEU A CA 1
ATOM 762 C C . LEU A 1 98 ? -1.627 -1.271 6.135 1.00 97.00 98 LEU A C 1
ATOM 764 O O . LEU A 1 98 ? -0.428 -1.287 5.847 1.00 97.00 98 LEU A O 1
ATOM 768 N N . ASP A 1 99 ? -2.159 -2.167 6.964 1.00 95.69 99 ASP A N 1
ATOM 769 C CA . ASP A 1 99 ? -1.386 -3.225 7.620 1.00 95.69 99 ASP A CA 1
ATOM 770 C C . ASP A 1 99 ? -0.852 -4.262 6.621 1.00 95.69 99 ASP A C 1
ATOM 772 O O . ASP A 1 99 ? 0.231 -4.820 6.833 1.00 95.69 99 ASP A O 1
ATOM 776 N N . GLN A 1 100 ? -1.544 -4.479 5.500 1.00 94.88 100 GLN A N 1
ATOM 777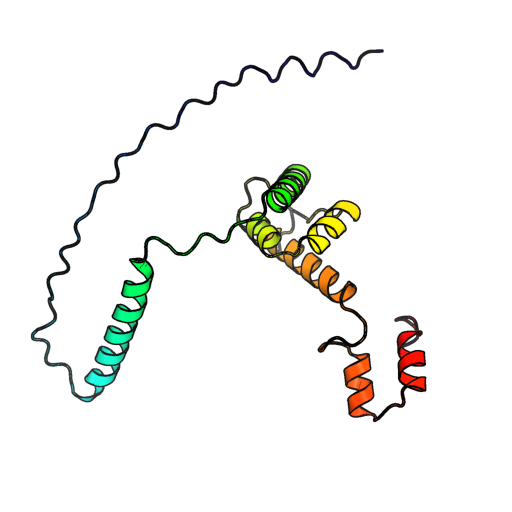 C CA . GLN A 1 100 ? -1.080 -5.335 4.403 1.00 94.88 100 GLN A CA 1
ATOM 778 C C . GLN A 1 100 ? -0.069 -4.651 3.467 1.00 94.88 100 GLN A C 1
ATOM 780 O O . GLN A 1 100 ? 0.732 -5.337 2.831 1.00 94.88 100 GLN A O 1
ATOM 785 N N . SER A 1 101 ? -0.073 -3.318 3.395 1.00 95.69 101 SER A N 1
ATOM 786 C CA . SER A 1 101 ? 0.834 -2.537 2.538 1.00 95.69 101 SER A CA 1
ATOM 787 C C . SER A 1 101 ? 2.296 -2.622 3.001 1.00 95.69 101 SER A C 1
ATOM 789 O O . SER A 1 101 ? 2.582 -2.805 4.188 1.00 95.69 101 SER A O 1
ATOM 791 N N . LEU A 1 102 ? 3.253 -2.478 2.085 1.00 94.88 102 LEU A N 1
ATOM 792 C CA . LEU A 1 102 ? 4.684 -2.427 2.404 1.00 94.88 102 LEU A CA 1
ATOM 793 C C . LEU A 1 102 ? 5.048 -1.094 3.080 1.00 94.88 102 LEU A C 1
ATOM 795 O O . LEU A 1 102 ? 4.412 -0.067 2.850 1.00 94.88 102 LEU A O 1
ATOM 799 N N . MET A 1 103 ? 6.106 -1.086 3.897 1.00 95.69 103 MET A N 1
ATOM 800 C CA . MET A 1 103 ? 6.549 0.135 4.593 1.00 95.69 103 MET A CA 1
ATOM 801 C C . MET A 1 103 ? 6.950 1.253 3.614 1.00 95.69 103 MET A C 1
ATOM 803 O O . MET A 1 103 ? 6.642 2.421 3.837 1.00 95.69 103 MET A O 1
ATOM 807 N N . GLU A 1 104 ? 7.571 0.883 2.493 1.00 95.56 104 GLU A N 1
ATOM 808 C CA . GLU A 1 104 ? 7.947 1.808 1.418 1.00 95.56 104 GLU A CA 1
ATOM 809 C C . GLU A 1 104 ? 6.719 2.453 0.756 1.00 95.56 104 GLU A C 1
ATOM 811 O O . GLU A 1 104 ? 6.716 3.654 0.484 1.00 95.56 104 GLU A O 1
ATOM 816 N N . GLU A 1 105 ? 5.643 1.682 0.561 1.00 96.06 105 GLU A N 1
ATOM 817 C CA . GLU A 1 105 ? 4.374 2.173 0.008 1.00 96.06 105 GLU A CA 1
ATOM 818 C C . GLU A 1 105 ? 3.740 3.206 0.953 1.00 96.06 105 GLU A C 1
ATOM 820 O O . GLU A 1 105 ? 3.306 4.268 0.507 1.00 96.06 105 GLU A O 1
ATOM 825 N N . ILE A 1 106 ? 3.760 2.953 2.268 1.00 97.19 106 ILE A N 1
ATOM 826 C CA . ILE A 1 106 ? 3.259 3.884 3.296 1.00 97.19 106 ILE A CA 1
ATOM 827 C C . ILE A 1 106 ? 4.033 5.213 3.266 1.00 97.19 106 ILE A C 1
ATOM 829 O O . ILE A 1 106 ? 3.436 6.292 3.363 1.00 97.19 106 ILE A O 1
ATOM 833 N N . ASP A 1 107 ? 5.352 5.161 3.082 1.00 97.19 107 ASP A N 1
ATOM 834 C CA . ASP A 1 107 ? 6.187 6.359 2.970 1.00 97.19 107 ASP A CA 1
ATOM 835 C C . ASP A 1 107 ? 5.903 7.152 1.692 1.00 97.19 107 ASP A C 1
ATOM 837 O O . ASP A 1 107 ? 5.823 8.385 1.731 1.00 97.19 107 ASP A O 1
ATOM 841 N N . LEU A 1 108 ? 5.689 6.468 0.566 1.00 96.56 108 LEU A N 1
ATOM 842 C CA . LEU A 1 108 ? 5.280 7.099 -0.691 1.00 96.56 108 LEU A CA 1
ATOM 843 C C . LEU A 1 108 ? 3.902 7.757 -0.570 1.00 96.56 108 LEU A C 1
ATOM 845 O O . LEU A 1 108 ? 3.736 8.905 -0.984 1.00 96.56 108 LEU A O 1
ATOM 849 N N . ILE A 1 109 ? 2.933 7.088 0.058 1.00 97.31 109 ILE A N 1
ATOM 850 C CA . ILE A 1 109 ? 1.595 7.642 0.316 1.00 97.31 109 ILE A CA 1
ATOM 851 C C . ILE A 1 109 ? 1.699 8.899 1.184 1.00 97.31 109 ILE A C 1
ATOM 853 O O . ILE A 1 109 ? 1.087 9.925 0.873 1.00 97.31 109 ILE A O 1
ATOM 857 N N . THR A 1 110 ? 2.519 8.856 2.234 1.00 97.00 110 THR A N 1
ATOM 858 C CA . THR A 1 110 ? 2.729 9.994 3.137 1.00 97.00 110 THR A CA 1
ATOM 859 C C . THR A 1 110 ? 3.297 11.198 2.389 1.00 97.00 110 THR A C 1
ATOM 861 O O . THR A 1 110 ? 2.734 12.291 2.497 1.00 97.00 110 THR A O 1
ATOM 864 N N . LYS A 1 111 ? 4.339 10.982 1.571 1.00 97.38 111 LYS A N 1
ATOM 865 C CA . LYS A 1 111 ? 4.992 12.010 0.741 1.00 97.38 111 LYS A CA 1
ATOM 866 C C . LYS A 1 111 ? 4.091 12.557 -0.363 1.00 97.38 111 LYS A C 1
ATOM 868 O O . LYS A 1 111 ? 4.137 13.748 -0.640 1.00 97.38 111 LYS A O 1
ATOM 873 N N . SER A 1 112 ? 3.268 11.708 -0.979 1.00 96.81 112 SER A N 1
ATOM 874 C CA . SER A 1 112 ? 2.367 12.105 -2.070 1.00 96.81 112 SER A CA 1
ATOM 875 C C . SER A 1 112 ? 1.233 13.034 -1.624 1.00 96.81 112 SER A C 1
ATOM 877 O O . SER A 1 112 ? 0.596 13.660 -2.464 1.00 96.81 112 SER A O 1
ATOM 879 N N . GLY A 1 113 ? 0.948 13.109 -0.317 1.00 96.88 113 GLY A N 1
ATOM 880 C CA . GLY A 1 113 ? -0.179 13.888 0.203 1.00 96.88 113 GLY A CA 1
ATOM 881 C C . GLY A 1 113 ? -1.555 13.319 -0.168 1.00 96.88 113 GLY A C 1
ATOM 882 O O . GLY A 1 113 ? -2.557 14.008 -0.005 1.00 96.88 113 GLY A O 1
ATOM 883 N N . TYR A 1 114 ? -1.622 12.075 -0.653 1.00 98.00 114 TYR A N 1
ATOM 884 C CA . TYR A 1 114 ? -2.873 11.434 -1.050 1.00 98.00 114 TYR A CA 1
ATOM 885 C C . TYR A 1 114 ? -3.872 11.307 0.118 1.00 98.00 114 TYR A C 1
ATOM 887 O O . TYR A 1 114 ? -3.497 11.007 1.260 1.00 98.00 114 TYR A O 1
ATOM 895 N N . CYS A 1 115 ? -5.157 11.501 -0.191 1.00 98.12 115 CYS A N 1
ATOM 896 C CA . CYS A 1 115 ? -6.292 11.323 0.713 1.00 98.12 115 CYS A CA 1
ATOM 897 C C . CYS A 1 115 ? -7.437 10.636 -0.055 1.00 98.12 115 CYS A C 1
ATOM 899 O O . CYS A 1 115 ? -7.819 11.148 -1.112 1.00 98.12 115 CYS A O 1
ATOM 901 N N . PRO A 1 116 ? -7.963 9.489 0.416 1.00 97.62 116 PRO A N 1
ATOM 902 C CA . PRO A 1 116 ? -9.055 8.806 -0.267 1.00 97.62 116 PRO A CA 1
ATOM 903 C C . PRO A 1 116 ? -10.365 9.599 -0.147 1.00 97.62 116 PRO A C 1
ATOM 905 O O . PRO A 1 116 ? -10.631 10.248 0.867 1.00 97.62 116 PRO A O 1
ATOM 908 N N . ASP A 1 117 ? -11.195 9.533 -1.189 1.00 98.00 117 ASP A N 1
ATOM 909 C CA . ASP A 1 117 ? -12.528 10.136 -1.177 1.00 98.00 117 ASP A CA 1
ATOM 910 C C . ASP A 1 117 ? -13.461 9.340 -0.256 1.00 98.00 117 ASP A C 1
ATOM 912 O O . ASP A 1 117 ? -13.770 8.179 -0.522 1.00 98.00 117 ASP A O 1
ATOM 916 N N . LYS A 1 118 ? -13.894 9.983 0.833 1.00 97.88 118 LYS A N 1
ATOM 917 C CA . LYS A 1 118 ? -14.753 9.395 1.871 1.00 97.88 118 LYS A CA 1
ATOM 918 C C . LYS A 1 118 ? -16.235 9.388 1.496 1.00 97.88 118 LYS A C 1
ATOM 920 O O . LYS A 1 118 ? -17.010 8.674 2.120 1.00 97.88 118 LYS A O 1
ATOM 925 N N . ASN A 1 119 ? -16.628 10.191 0.507 1.00 97.38 119 ASN A N 1
ATOM 926 C CA . ASN A 1 119 ? -18.030 10.441 0.166 1.00 97.38 119 ASN A CA 1
ATOM 927 C C . ASN A 1 119 ? -18.436 9.775 -1.155 1.00 97.38 119 ASN A C 1
ATOM 929 O O . ASN A 1 119 ? -19.443 10.145 -1.763 1.00 97.38 119 ASN A O 1
ATOM 933 N N . ASN A 1 120 ? -17.654 8.805 -1.628 1.00 97.44 120 ASN A N 1
ATOM 934 C CA . ASN A 1 120 ? -17.964 8.101 -2.857 1.00 97.44 120 ASN A CA 1
ATOM 935 C C . ASN A 1 120 ? -19.160 7.160 -2.651 1.00 97.44 120 ASN A C 1
ATOM 937 O O . ASN A 1 120 ? -19.137 6.279 -1.799 1.00 97.44 120 ASN A O 1
ATOM 941 N N . MET A 1 121 ? -20.208 7.332 -3.456 1.00 97.81 121 MET A N 1
ATOM 942 C CA . MET A 1 121 ? -21.433 6.532 -3.333 1.00 97.81 121 MET A CA 1
ATOM 943 C C . MET A 1 121 ? -21.314 5.119 -3.918 1.00 97.81 121 MET A C 1
ATOM 945 O O . MET A 1 121 ? -22.123 4.256 -3.596 1.00 97.81 121 MET A O 1
ATOM 949 N N . TRP A 1 122 ? -20.351 4.887 -4.812 1.00 97.94 122 TRP A N 1
ATOM 950 C CA . TRP A 1 122 ? -20.244 3.647 -5.589 1.00 97.94 122 TRP A CA 1
ATOM 951 C C . TRP A 1 122 ? -19.196 2.687 -5.047 1.00 97.94 122 TRP A C 1
ATOM 953 O O . TRP A 1 122 ? -19.234 1.500 -5.362 1.00 97.94 122 TRP A O 1
ATOM 963 N N . LYS A 1 123 ? -18.220 3.211 -4.308 1.00 98.12 123 LYS A N 1
ATOM 964 C CA . LYS A 1 123 ? -17.090 2.455 -3.779 1.00 98.12 123 LYS A CA 1
ATOM 965 C C . LYS A 1 123 ? -16.808 2.894 -2.361 1.00 98.12 123 LYS A C 1
ATOM 967 O O . LYS A 1 123 ? -16.835 4.084 -2.063 1.00 98.12 123 LYS A O 1
ATOM 972 N N . SER A 1 124 ? -16.462 1.937 -1.519 1.00 98.06 124 SER A N 1
ATOM 973 C CA . SER A 1 124 ? -15.986 2.229 -0.176 1.00 98.06 124 SER A CA 1
ATOM 974 C C . SER A 1 124 ? -14.627 2.938 -0.209 1.00 98.06 124 SER A C 1
ATOM 976 O O . SER A 1 124 ? -13.811 2.749 -1.120 1.00 98.06 124 SER A O 1
ATOM 978 N N . THR A 1 125 ? -14.346 3.720 0.833 1.00 98.19 125 THR A N 1
ATOM 979 C CA . THR A 1 125 ? -13.046 4.375 1.043 1.00 98.19 125 THR A CA 1
ATOM 980 C C . THR A 1 125 ? -11.892 3.368 0.992 1.00 98.19 125 THR A C 1
ATOM 982 O O . THR A 1 125 ? -10.850 3.644 0.396 1.00 98.19 125 THR A O 1
ATOM 985 N N . ALA A 1 126 ? -12.099 2.173 1.559 1.00 98.06 126 ALA A N 1
ATOM 986 C CA . ALA A 1 126 ? -11.126 1.087 1.555 1.00 98.06 126 ALA A CA 1
ATOM 987 C C . ALA A 1 126 ? -10.836 0.550 0.145 1.00 98.06 126 ALA A C 1
ATOM 989 O O . ALA A 1 126 ? -9.673 0.352 -0.197 1.00 98.06 126 ALA A O 1
ATOM 990 N N . GLU A 1 127 ? -11.851 0.366 -0.705 1.00 98.06 127 GLU A N 1
ATOM 991 C CA . GLU A 1 127 ? -11.656 -0.080 -2.094 1.00 98.06 127 GLU A CA 1
ATOM 992 C C . GLU A 1 127 ? -10.923 0.964 -2.937 1.00 98.06 127 GLU A C 1
ATOM 994 O O . GLU A 1 127 ? -10.026 0.627 -3.714 1.00 98.06 127 GLU A O 1
ATOM 999 N N . ILE A 1 128 ? -11.291 2.241 -2.787 1.00 98.19 128 ILE A N 1
ATOM 1000 C CA . ILE A 1 128 ? -10.629 3.350 -3.485 1.00 98.19 128 ILE A CA 1
ATOM 1001 C C . ILE A 1 128 ? -9.154 3.399 -3.091 1.00 98.19 128 ILE A C 1
ATOM 1003 O O . ILE A 1 128 ? -8.288 3.514 -3.962 1.00 98.19 128 ILE A O 1
ATOM 1007 N N . PHE A 1 129 ? -8.880 3.273 -1.794 1.00 98.00 129 PHE A N 1
ATOM 1008 C CA . PHE A 1 129 ? -7.529 3.256 -1.262 1.00 98.00 129 PHE A CA 1
ATOM 1009 C C . PHE A 1 129 ? -6.734 2.031 -1.736 1.00 98.00 129 PHE A C 1
ATOM 1011 O O . PHE A 1 129 ? -5.618 2.185 -2.228 1.00 98.00 129 PHE A O 1
ATOM 1018 N N . ASN A 1 130 ? -7.313 0.830 -1.678 1.00 97.56 130 ASN A N 1
ATOM 1019 C CA . ASN A 1 130 ? -6.655 -0.400 -2.122 1.00 97.56 130 ASN A CA 1
ATOM 1020 C C . ASN A 1 130 ? -6.292 -0.360 -3.617 1.00 97.56 130 ASN A C 1
ATOM 1022 O O . ASN A 1 130 ? -5.206 -0.787 -4.018 1.00 97.56 130 ASN A O 1
ATOM 1026 N N . ARG A 1 131 ? -7.164 0.222 -4.451 1.00 97.56 131 ARG A N 1
ATOM 1027 C CA . ARG A 1 131 ? -6.855 0.474 -5.864 1.00 97.56 131 ARG A CA 1
ATOM 1028 C C . ARG A 1 131 ? -5.646 1.399 -6.013 1.00 97.56 131 ARG A C 1
ATOM 1030 O O . ARG A 1 131 ? -4.748 1.085 -6.782 1.00 97.56 131 ARG A O 1
ATOM 1037 N N . TYR A 1 132 ? -5.592 2.498 -5.262 1.00 97.50 132 TYR A N 1
ATOM 1038 C CA . TYR A 1 132 ? -4.457 3.426 -5.314 1.00 97.50 132 TYR A CA 1
ATOM 1039 C C . TYR A 1 132 ? -3.136 2.775 -4.873 1.00 97.50 132 TYR A C 1
ATOM 1041 O O . TYR A 1 132 ? -2.107 2.976 -5.513 1.00 97.50 132 TYR A O 1
ATOM 1049 N N . VAL A 1 133 ? -3.156 1.951 -3.820 1.00 96.88 133 VAL A N 1
ATOM 1050 C CA . VAL A 1 133 ? -1.984 1.166 -3.386 1.00 96.88 133 VAL A CA 1
ATOM 1051 C C . VAL A 1 133 ? -1.528 0.214 -4.495 1.00 96.88 133 VAL A C 1
ATOM 1053 O O . VAL A 1 133 ? -0.334 0.114 -4.766 1.00 96.88 133 VAL A O 1
ATOM 1056 N N . SER A 1 134 ? -2.472 -0.438 -5.178 1.00 94.62 134 SER A N 1
ATOM 1057 C CA . SER A 1 134 ? 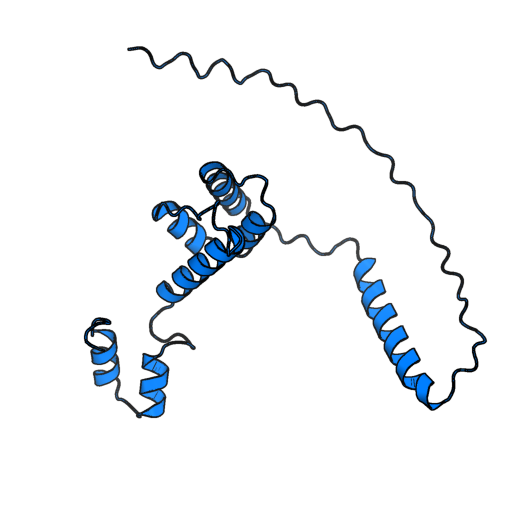-2.172 -1.317 -6.315 1.00 94.62 134 SER A CA 1
ATOM 1058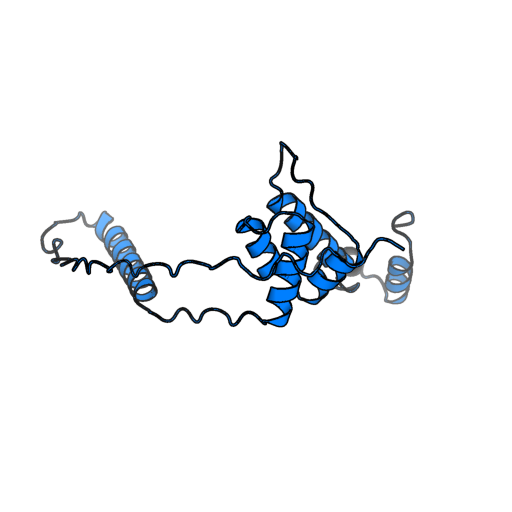 C C . SER A 1 134 ? -1.523 -0.544 -7.468 1.00 94.62 134 SER A C 1
ATOM 1060 O O . SER A 1 134 ? -0.482 -0.961 -7.967 1.00 94.62 134 SER A O 1
ATOM 1062 N N . GLU A 1 135 ? -2.047 0.636 -7.815 1.00 93.88 135 GLU A N 1
ATOM 1063 C CA . GLU A 1 135 ? -1.447 1.524 -8.821 1.00 93.88 135 GLU A CA 1
ATOM 1064 C C . GLU A 1 135 ? -0.037 1.995 -8.419 1.00 93.88 135 GLU A C 1
ATOM 1066 O O . GLU A 1 135 ? 0.856 2.086 -9.262 1.00 93.88 135 GLU A O 1
ATOM 1071 N N . LEU A 1 136 ? 0.200 2.296 -7.135 1.00 93.44 136 LEU A N 1
ATOM 1072 C CA . LEU A 1 136 ? 1.536 2.641 -6.638 1.00 93.44 136 LEU A CA 1
ATOM 1073 C C . LEU A 1 136 ? 2.507 1.473 -6.777 1.00 93.44 136 LEU A C 1
ATOM 1075 O O . LEU A 1 136 ? 3.643 1.677 -7.207 1.00 93.44 136 LEU A O 1
ATOM 1079 N N . ARG A 1 137 ? 2.060 0.258 -6.452 1.00 91.19 137 ARG A N 1
ATOM 1080 C CA . ARG A 1 137 ? 2.863 -0.954 -6.609 1.00 91.19 137 ARG A CA 1
ATOM 1081 C C . ARG A 1 137 ? 3.199 -1.203 -8.072 1.00 91.19 137 ARG A C 1
ATOM 1083 O O . ARG A 1 137 ? 4.349 -1.480 -8.387 1.00 91.19 137 ARG A O 1
ATOM 1090 N N . GLU A 1 138 ? 2.232 -1.035 -8.968 1.00 87.94 138 GLU A N 1
ATOM 1091 C CA . GLU A 1 138 ? 2.436 -1.149 -10.414 1.00 87.94 138 GLU A CA 1
ATOM 1092 C C . GLU A 1 138 ? 3.441 -0.119 -10.940 1.00 87.94 138 GLU A C 1
ATOM 1094 O O . GLU A 1 138 ? 4.317 -0.469 -11.726 1.00 87.94 138 GLU A O 1
ATOM 1099 N N . ARG A 1 139 ? 3.384 1.128 -10.458 1.00 87.06 139 ARG A N 1
ATOM 1100 C CA . ARG A 1 139 ? 4.360 2.177 -10.810 1.00 87.06 139 ARG A CA 1
ATOM 1101 C C . ARG A 1 139 ? 5.750 1.924 -10.230 1.00 87.06 139 ARG A C 1
ATOM 1103 O O . ARG A 1 139 ? 6.737 2.354 -10.820 1.00 87.06 139 ARG A O 1
ATOM 1110 N N . GLY A 1 140 ? 5.819 1.291 -9.062 1.00 83.38 140 GLY A N 1
ATOM 1111 C CA . GLY A 1 140 ? 7.062 0.970 -8.365 1.00 83.38 140 GLY A CA 1
ATOM 1112 C C . GLY A 1 140 ? 7.735 -0.314 -8.848 1.00 83.38 140 GLY A C 1
ATOM 1113 O O . GLY A 1 140 ? 8.901 -0.537 -8.524 1.00 83.38 140 GLY A O 1
ATOM 1114 N N . MET A 1 141 ? 7.039 -1.163 -9.614 1.00 79.06 141 MET A N 1
ATOM 1115 C CA . MET A 1 141 ? 7.635 -2.392 -10.125 1.00 79.06 141 MET A CA 1
ATOM 1116 C C . MET A 1 141 ? 8.781 -2.066 -11.095 1.00 79.06 141 MET A C 1
ATOM 1118 O O . MET A 1 141 ? 8.593 -1.296 -12.040 1.00 79.06 141 MET A O 1
ATOM 1122 N N . PRO A 1 142 ? 9.976 -2.652 -10.897 1.00 73.06 142 PRO A N 1
ATOM 1123 C CA . PRO A 1 142 ? 11.081 -2.454 -11.819 1.00 73.06 142 PRO A CA 1
ATOM 1124 C C . PRO A 1 142 ? 10.692 -2.974 -13.205 1.00 73.06 142 PRO A C 1
ATOM 1126 O O . PRO A 1 142 ? 10.057 -4.026 -13.338 1.00 73.06 142 PRO A O 1
ATOM 1129 N N . GLY A 1 143 ? 11.106 -2.251 -14.249 1.00 65.69 143 GLY A N 1
ATOM 1130 C CA . GLY A 1 143 ? 10.986 -2.739 -15.620 1.00 65.69 143 GLY A CA 1
ATOM 1131 C C . GLY A 1 143 ? 11.616 -4.132 -15.727 1.00 65.69 143 GLY A C 1
ATOM 1132 O O . GLY A 1 143 ? 12.768 -4.317 -15.338 1.00 65.69 143 GLY A O 1
ATOM 1133 N N . GLY A 1 144 ? 10.849 -5.114 -16.204 1.00 63.72 144 GLY A N 1
ATOM 1134 C CA . GLY A 1 144 ? 11.238 -6.526 -16.234 1.00 63.72 144 GLY A CA 1
ATOM 1135 C C . GLY A 1 144 ? 10.491 -7.443 -15.256 1.00 63.72 144 GLY A C 1
ATOM 1136 O O . GLY A 1 144 ? 10.751 -8.644 -15.266 1.00 63.72 144 GLY A O 1
ATOM 1137 N N . ALA A 1 145 ? 9.572 -6.930 -14.429 1.00 73.81 145 ALA A N 1
ATOM 1138 C CA . ALA A 1 145 ? 8.708 -7.766 -13.588 1.00 73.81 145 ALA A CA 1
ATOM 1139 C C . ALA A 1 145 ? 7.837 -8.735 -14.421 1.00 73.81 145 ALA A C 1
ATOM 1141 O O . ALA A 1 145 ? 7.625 -8.534 -15.616 1.00 73.81 145 ALA A O 1
ATOM 1142 N N . ALA A 1 146 ? 7.293 -9.782 -13.788 1.00 71.31 146 ALA A N 1
ATOM 1143 C CA . ALA A 1 146 ? 6.491 -10.808 -14.472 1.00 71.31 146 ALA A CA 1
ATOM 1144 C C . ALA A 1 146 ? 5.284 -10.242 -15.251 1.00 71.31 146 ALA A C 1
ATOM 1146 O O . ALA A 1 146 ? 4.869 -10.825 -16.250 1.00 71.31 146 ALA A O 1
ATOM 1147 N N . CYS A 1 147 ? 4.762 -9.089 -14.825 1.00 70.00 147 CYS A N 1
ATOM 1148 C CA . CYS A 1 147 ? 3.655 -8.380 -15.470 1.00 70.00 147 CYS A CA 1
ATOM 1149 C C . CYS A 1 147 ? 4.112 -7.223 -16.382 1.00 70.00 147 CYS A C 1
ATOM 1151 O O . CYS A 1 147 ? 3.333 -6.318 -16.666 1.00 70.00 147 CYS A O 1
ATOM 1153 N N . ASP A 1 148 ? 5.370 -7.205 -16.826 1.00 82.81 148 ASP A N 1
ATOM 1154 C CA . ASP A 1 148 ? 5.878 -6.172 -17.728 1.00 82.81 148 ASP A CA 1
ATOM 1155 C C . ASP A 1 148 ? 5.434 -6.435 -19.177 1.00 82.81 148 ASP A C 1
ATOM 1157 O O . ASP A 1 148 ? 5.860 -7.403 -19.818 1.00 82.81 148 ASP A O 1
ATOM 1161 N N . ALA A 1 149 ? 4.603 -5.536 -19.711 1.00 84.19 149 ALA A N 1
ATOM 1162 C CA . ALA A 1 149 ? 4.117 -5.591 -21.086 1.00 84.19 149 ALA A CA 1
ATOM 1163 C C . ALA A 1 149 ? 5.262 -5.624 -22.116 1.00 84.19 149 ALA A C 1
ATOM 1165 O O . ALA A 1 149 ? 5.165 -6.335 -23.119 1.00 84.19 149 ALA A O 1
ATOM 1166 N N . ILE A 1 150 ? 6.376 -4.929 -21.848 1.00 85.12 150 ILE A N 1
ATOM 1167 C CA . ILE A 1 150 ? 7.550 -4.919 -22.732 1.00 85.12 150 ILE A CA 1
ATOM 1168 C C . ILE A 1 150 ? 8.233 -6.289 -22.710 1.00 85.12 150 ILE A C 1
ATOM 1170 O O . ILE A 1 150 ? 8.599 -6.811 -23.762 1.00 85.12 150 ILE A O 1
ATOM 1174 N N . SER A 1 151 ? 8.334 -6.931 -21.543 1.00 84.81 151 SER A N 1
ATOM 1175 C CA . SER A 1 151 ? 8.878 -8.291 -21.425 1.00 84.81 151 SER A CA 1
ATOM 1176 C C . SER A 1 151 ? 8.012 -9.325 -22.150 1.00 84.81 151 SER A C 1
ATOM 1178 O O . SER A 1 151 ? 8.542 -10.185 -22.860 1.00 84.81 151 SER A O 1
ATOM 1180 N N . ALA A 1 152 ? 6.684 -9.218 -22.042 1.00 88.06 152 ALA A N 1
ATOM 1181 C CA . ALA A 1 152 ? 5.756 -10.069 -22.785 1.00 88.06 152 ALA A CA 1
ATOM 1182 C C . ALA A 1 152 ? 5.902 -9.876 -24.307 1.00 88.06 152 ALA A C 1
ATOM 1184 O O . ALA A 1 152 ? 5.938 -10.854 -25.063 1.00 88.06 152 ALA A O 1
ATOM 1185 N N . PHE A 1 153 ? 6.055 -8.627 -24.760 1.00 89.94 153 PHE A N 1
ATOM 1186 C CA . PHE A 1 153 ? 6.286 -8.299 -26.166 1.00 89.94 153 PHE A CA 1
ATOM 1187 C C . PHE A 1 153 ? 7.635 -8.840 -26.663 1.00 89.94 153 PHE A C 1
ATOM 1189 O O . PHE A 1 153 ? 7.679 -9.531 -27.684 1.00 89.94 153 PHE A O 1
ATOM 1196 N N . LYS A 1 154 ? 8.714 -8.636 -25.897 1.00 90.44 154 LYS A N 1
ATOM 1197 C CA . LYS A 1 154 ? 10.056 -9.173 -26.166 1.00 90.44 154 LYS A CA 1
ATOM 1198 C C . LYS A 1 154 ? 10.037 -10.688 -26.344 1.00 90.44 154 LYS A C 1
ATOM 1200 O O . LYS A 1 154 ? 10.616 -11.185 -27.308 1.00 90.44 154 LYS A O 1
ATOM 1205 N N . HIS A 1 155 ? 9.362 -11.418 -25.452 1.00 88.25 155 HIS A N 1
ATOM 1206 C CA . HIS A 1 155 ? 9.268 -12.877 -25.528 1.00 88.25 155 HIS A CA 1
ATOM 1207 C C . HIS A 1 155 ? 8.489 -13.339 -26.768 1.00 88.25 155 HIS A C 1
ATOM 1209 O O . HIS A 1 155 ? 8.925 -14.248 -27.473 1.00 88.25 155 HIS A O 1
ATOM 1215 N N . ARG A 1 156 ? 7.358 -12.689 -27.078 1.00 93.06 156 ARG A N 1
ATOM 1216 C CA . ARG A 1 156 ? 6.517 -13.046 -28.232 1.00 93.06 156 ARG A CA 1
ATOM 1217 C C . ARG A 1 156 ? 7.185 -12.744 -29.577 1.00 93.06 156 ARG A C 1
ATOM 1219 O O . ARG A 1 156 ? 7.025 -13.523 -30.512 1.00 93.06 156 ARG A O 1
ATOM 1226 N N . TRP A 1 157 ? 7.929 -11.644 -29.669 1.00 94.25 157 TRP A N 1
ATOM 1227 C CA . TRP A 1 157 ? 8.517 -11.151 -30.921 1.00 94.25 157 TRP A CA 1
ATOM 1228 C C . TRP A 1 157 ? 10.020 -11.408 -31.058 1.00 94.25 157 TRP A C 1
ATOM 1230 O O . TRP A 1 157 ? 10.609 -11.021 -32.063 1.00 94.25 157 TRP A O 1
ATOM 1240 N N . LYS A 1 158 ? 10.638 -12.094 -30.086 1.00 94.19 158 LYS A N 1
ATOM 1241 C CA . LYS A 1 158 ? 12.077 -12.410 -30.060 1.00 94.19 158 LYS A CA 1
ATOM 1242 C C . LYS A 1 158 ? 12.955 -11.167 -30.256 1.00 94.19 158 LYS A C 1
ATOM 1244 O O . LYS A 1 158 ? 13.906 -11.191 -31.035 1.00 94.19 158 LYS A O 1
ATOM 1249 N N . MET A 1 159 ? 12.615 -10.076 -29.571 1.00 93.88 159 MET A N 1
ATOM 1250 C CA . MET A 1 159 ? 13.360 -8.822 -29.698 1.00 93.88 159 MET A CA 1
ATOM 1251 C C . MET A 1 159 ? 14.757 -8.926 -29.085 1.00 93.88 159 MET A C 1
ATOM 1253 O O . MET A 1 159 ? 14.969 -9.622 -28.086 1.00 93.88 159 MET A O 1
ATOM 1257 N N . ASP A 1 160 ? 15.705 -8.202 -29.673 1.00 94.62 160 ASP A N 1
ATOM 1258 C CA . ASP A 1 160 ? 17.058 -8.087 -29.152 1.00 94.62 160 ASP A CA 1
ATOM 1259 C C . ASP A 1 160 ? 17.132 -7.114 -27.960 1.00 94.62 160 ASP A C 1
ATOM 1261 O O . ASP A 1 160 ? 16.198 -6.373 -27.642 1.00 94.62 160 ASP A O 1
ATOM 1265 N N . LEU A 1 161 ? 18.263 -7.140 -27.247 1.00 90.00 161 LEU A N 1
ATOM 1266 C CA . LEU A 1 161 ? 18.473 -6.285 -26.074 1.00 90.00 161 LEU A CA 1
ATOM 1267 C C . LEU A 1 161 ? 18.503 -4.790 -26.446 1.00 90.00 161 LEU A C 1
ATOM 1269 O O . LEU A 1 161 ? 18.171 -3.944 -25.618 1.00 90.00 161 LEU A O 1
ATOM 1273 N N . ALA A 1 162 ? 18.898 -4.464 -27.682 1.00 94.25 162 ALA A N 1
ATOM 1274 C CA . ALA A 1 162 ? 18.933 -3.092 -28.171 1.00 94.25 162 ALA A CA 1
ATOM 1275 C C . ALA A 1 162 ? 17.516 -2.522 -28.331 1.00 94.25 162 ALA A C 1
ATOM 1277 O O . ALA A 1 162 ? 17.241 -1.448 -27.798 1.00 94.25 162 ALA A O 1
ATOM 1278 N N . ALA A 1 163 ? 16.601 -3.254 -28.973 1.00 92.62 163 ALA A N 1
ATOM 1279 C CA . ALA A 1 163 ? 15.222 -2.813 -29.143 1.00 92.62 163 ALA A CA 1
ATOM 1280 C C . ALA A 1 163 ? 14.430 -2.806 -27.825 1.00 92.62 163 ALA A C 1
ATOM 1282 O O . ALA A 1 163 ? 13.619 -1.906 -27.624 1.00 92.62 163 ALA A O 1
ATOM 1283 N N . ASP A 1 164 ? 14.704 -3.731 -26.895 1.00 90.56 164 ASP A N 1
ATOM 1284 C CA . ASP A 1 164 ? 14.142 -3.682 -25.531 1.00 90.56 164 ASP A CA 1
ATOM 1285 C C . ASP A 1 164 ? 14.529 -2.376 -24.819 1.00 90.56 164 ASP A C 1
ATOM 1287 O O . ASP A 1 164 ? 13.675 -1.696 -24.249 1.00 90.56 164 ASP A O 1
ATOM 1291 N N . LYS A 1 165 ? 15.800 -1.965 -24.925 1.00 91.50 165 LYS A N 1
ATOM 1292 C CA . LYS A 1 165 ? 16.268 -0.696 -24.357 1.00 91.50 165 LYS A CA 1
ATOM 1293 C C . LYS A 1 165 ? 15.594 0.510 -25.014 1.00 91.50 165 LYS A C 1
ATOM 1295 O O . LYS A 1 165 ? 15.250 1.455 -24.309 1.00 91.50 165 LYS A O 1
ATOM 1300 N N . THR A 1 166 ? 15.391 0.481 -26.332 1.00 93.31 166 THR A N 1
ATOM 1301 C CA . THR A 1 166 ? 14.678 1.546 -27.050 1.00 93.31 166 THR A CA 1
ATOM 1302 C C . THR A 1 166 ? 13.220 1.635 -26.610 1.00 93.31 166 THR A C 1
ATOM 1304 O O . THR A 1 166 ? 12.774 2.722 -26.260 1.00 93.31 166 THR A O 1
ATOM 1307 N N . LEU A 1 167 ? 12.497 0.513 -26.543 1.00 90.38 167 LEU A N 1
ATOM 1308 C CA . LEU A 1 167 ? 11.094 0.483 -26.112 1.00 90.38 167 LEU A CA 1
ATOM 1309 C C . LEU A 1 167 ? 10.913 0.987 -24.677 1.00 90.38 167 LEU A C 1
ATOM 1311 O O . LEU A 1 167 ? 9.972 1.721 -24.403 1.00 90.38 167 LEU A O 1
ATOM 1315 N N . ARG A 1 168 ? 11.837 0.655 -23.768 1.00 88.75 168 ARG A N 1
ATOM 1316 C CA . ARG A 1 168 ? 11.813 1.149 -22.378 1.00 88.75 168 ARG A CA 1
ATOM 1317 C C . ARG A 1 168 ? 12.131 2.637 -22.245 1.00 88.75 168 ARG A C 1
ATOM 1319 O O . ARG A 1 168 ? 11.832 3.222 -21.210 1.00 88.75 168 ARG A O 1
ATOM 1326 N N . ALA A 1 169 ? 12.776 3.228 -23.248 1.00 89.25 169 ALA A N 1
ATOM 1327 C CA . ALA A 1 169 ? 13.111 4.648 -23.267 1.00 89.25 169 ALA A CA 1
ATOM 1328 C C . ALA A 1 169 ? 12.003 5.518 -23.884 1.00 89.25 169 ALA A C 1
ATOM 1330 O O . ALA A 1 169 ? 12.035 6.737 -23.714 1.00 89.25 169 ALA A O 1
ATOM 1331 N N . LEU A 1 170 ? 11.046 4.920 -24.602 1.00 88.88 170 LEU A N 1
ATOM 1332 C CA . LEU A 1 170 ? 9.915 5.638 -25.185 1.00 88.88 170 LEU A CA 1
ATOM 1333 C C . LEU A 1 170 ? 8.912 6.050 -24.102 1.00 88.88 170 LEU A C 1
ATOM 1335 O O . LEU A 1 170 ? 8.699 5.346 -23.114 1.00 88.88 170 LEU A O 1
ATOM 1339 N N . SER A 1 171 ? 8.291 7.216 -24.286 1.00 85.19 171 SER A N 1
ATOM 1340 C CA . SER A 1 171 ? 7.207 7.659 -23.411 1.00 85.19 171 SER A CA 1
ATOM 1341 C C . SER A 1 171 ? 5.932 6.860 -23.704 1.00 85.19 171 SER A C 1
ATOM 1343 O O . SER A 1 171 ? 5.772 6.327 -24.797 1.00 85.19 171 SER A O 1
ATOM 1345 N N . HIS A 1 172 ? 4.971 6.823 -22.774 1.00 71.88 172 HIS A N 1
ATOM 1346 C CA . HIS A 1 172 ? 3.686 6.137 -23.001 1.00 71.88 172 HIS A CA 1
ATOM 1347 C C . HIS A 1 172 ? 2.911 6.689 -24.220 1.00 71.88 172 HIS A C 1
ATOM 1349 O O . HIS A 1 172 ? 2.004 6.040 -24.727 1.00 71.88 172 HIS A O 1
ATOM 1355 N N . LYS A 1 173 ? 3.235 7.897 -24.696 1.00 84.50 173 LYS A N 1
ATOM 1356 C CA . LYS A 1 173 ? 2.633 8.466 -25.908 1.00 84.50 173 LYS A CA 1
ATOM 1357 C C . LYS A 1 173 ? 3.245 7.899 -27.198 1.00 84.50 173 LYS A C 1
ATOM 1359 O O . LYS A 1 173 ? 2.596 7.953 -28.237 1.00 84.50 173 LYS A O 1
ATOM 1364 N N . ASP A 1 174 ? 4.476 7.402 -27.119 1.00 81.19 174 ASP A N 1
ATOM 1365 C CA . ASP A 1 174 ? 5.277 6.951 -28.261 1.00 81.19 174 ASP A CA 1
ATOM 1366 C C . ASP A 1 174 ? 5.377 5.413 -28.356 1.00 81.19 174 ASP A C 1
ATOM 1368 O O . ASP A 1 174 ? 6.019 4.904 -29.276 1.00 81.19 174 ASP A O 1
ATOM 1372 N N . LEU A 1 175 ? 4.766 4.692 -27.404 1.00 73.88 175 LEU A N 1
ATOM 1373 C CA . LEU A 1 175 ? 4.545 3.237 -27.404 1.00 73.88 175 LEU A CA 1
ATOM 1374 C C . LEU A 1 175 ? 3.235 2.888 -28.121 1.00 73.88 175 LEU A C 1
ATOM 1376 O O . LEU A 1 175 ? 3.248 1.907 -28.897 1.00 73.88 175 LEU A O 1
#

Foldseek 3Di:
DPPPPPPPPPDDDDDDDDDDDDDDPPPPPPDPPPPDDPDPPVCVVVVVVVVVVVVVVVVVVPPPPPPPPPQDVVLVVLLCVLCVVQVNNVPVLLSVLSSVADPVLSVVCVVVVDHFDCPDPPDHSNVSVNVVSVVVVVVPDPQPPPPHPLVVVCVVVVDDPVVSVVVVPDDPVRD

Radius of gyration: 27.72 Å; Cα contacts (8 Å, |Δi|>4): 59; chains: 1; bounding box: 47×84×65 Å

Organism: NCBI:txid89044

pLDDT: mean 80.77, std 18.26, range [40.75, 98.38]

Secondary structure (DSSP, 8-state):
---SSSGGGSS----PPPP-------------TTTT----HHHHHHHHHHHHHHHHHHHHHS-TT-------HHHHHHHHHHHHHHT-TT-HHHHHHHHHS-HHHHHHHHHHT----TT-SSS-HHHHHHHHHHHHHHHHSPTTSTT-HHHHHHHHHT--HHHHHHHHHS-TTT-

Sequence (175 aa):
DAGEDLEALLADVGVPAPEEEEAVEEQEEEEDLTEGLDVEEHLREAVEGSLRLKRLLSENEDAPNAKKRKVDPVKEQKVKALLTRWGLVNDAVVKHVLDQSLMEEIDLITKSGYCPDKNNMWKSTAEIFNRYVSELRERGMPGGAACDAISAFKHRWKMDLAADKTLRALSHKDL

Solvent-accessible surface area (backbone atoms only — not comparable to full-atom values): 11486 Å² total; per-residue (Å²): 144,87,82,82,80,79,78,79,78,77,84,79,78,84,77,78,80,83,78,84,79,81,81,79,84,77,81,78,80,80,72,84,86,67,89,76,75,88,65,58,79,87,50,44,62,58,51,52,53,50,51,54,51,50,53,62,50,52,66,60,68,75,46,99,67,76,71,72,75,82,71,56,69,70,55,51,53,52,50,50,52,51,25,56,74,69,71,42,73,84,40,65,64,47,49,50,55,56,71,72,48,54,73,69,55,54,52,50,45,62,73,68,67,71,74,68,63,79,82,50,90,88,48,55,42,44,57,56,41,53,51,52,53,49,53,50,49,62,71,65,51,61,92,72,44,98,85,26,68,66,52,54,47,33,67,76,68,69,57,53,75,67,58,53,53,51,62,71,69,46,51,89,89,75,109